Protein AF-A0A3D4YFI7-F1 (afdb_monomer)

Structure (mmCIF, N/CA/C/O backbone):
data_AF-A0A3D4YFI7-F1
#
_entry.id   AF-A0A3D4YFI7-F1
#
loop_
_atom_site.group_PDB
_atom_site.id
_atom_site.type_symbol
_atom_site.label_atom_id
_atom_site.label_alt_id
_atom_site.label_comp_id
_atom_site.label_asym_id
_atom_site.label_entity_id
_atom_site.label_seq_id
_atom_site.pdbx_PDB_ins_code
_atom_site.Cartn_x
_atom_site.Cartn_y
_atom_site.Cartn_z
_atom_site.occupancy
_atom_site.B_iso_or_equiv
_atom_site.auth_seq_id
_atom_site.auth_comp_id
_atom_site.auth_asym_id
_atom_site.auth_atom_id
_atom_site.pdbx_PDB_model_num
ATOM 1 N N . SER A 1 1 ? -7.662 19.107 -3.298 1.00 43.97 1 SER A N 1
ATOM 2 C CA . SER A 1 1 ? -6.279 18.846 -2.849 1.00 43.97 1 SER A CA 1
ATOM 3 C C . SER A 1 1 ? -6.166 19.259 -1.395 1.00 43.97 1 SER A C 1
ATOM 5 O O . SER A 1 1 ? -6.676 20.314 -1.039 1.00 43.97 1 SER A O 1
ATOM 7 N N . GLY A 1 2 ? -5.593 18.401 -0.549 1.00 70.94 2 GLY A N 1
ATOM 8 C CA . GLY A 1 2 ? -5.345 18.724 0.858 1.00 70.94 2 GLY A CA 1
ATOM 9 C C . GLY A 1 2 ? -4.095 19.587 1.030 1.00 70.94 2 GLY A C 1
ATOM 10 O O . GLY A 1 2 ? -3.259 19.666 0.130 1.00 70.94 2 GLY A O 1
ATOM 11 N N . VAL A 1 3 ? -3.970 20.225 2.192 1.00 79.94 3 VAL A N 1
ATOM 12 C CA . VAL A 1 3 ? -2.727 20.887 2.608 1.00 79.94 3 VAL A CA 1
ATOM 13 C C . VAL A 1 3 ? -1.693 19.802 2.893 1.00 79.94 3 VAL A C 1
ATOM 15 O O . VAL A 1 3 ? -2.020 18.818 3.553 1.00 79.94 3 VAL A O 1
ATOM 18 N N . MET A 1 4 ? -0.464 19.960 2.392 1.00 79.00 4 MET A N 1
ATOM 19 C CA . MET A 1 4 ? 0.631 19.047 2.721 1.00 79.00 4 MET A CA 1
ATOM 20 C C . MET A 1 4 ? 0.883 19.116 4.233 1.00 79.00 4 MET A C 1
ATOM 22 O O . MET A 1 4 ? 1.261 20.181 4.728 1.00 79.00 4 MET A O 1
ATOM 26 N N . PRO A 1 5 ? 0.643 18.031 4.983 1.00 75.81 5 PRO A N 1
ATOM 27 C CA . PRO A 1 5 ? 0.871 18.051 6.413 1.00 75.81 5 PRO A CA 1
ATOM 28 C C . PRO A 1 5 ? 2.375 17.995 6.706 1.00 75.81 5 PRO A C 1
ATOM 30 O O . PRO A 1 5 ? 3.128 17.423 5.917 1.00 75.81 5 PRO A O 1
ATOM 33 N N . PRO A 1 6 ? 2.823 18.520 7.858 1.00 75.50 6 PRO A N 1
ATOM 34 C CA . PRO A 1 6 ? 4.223 18.417 8.262 1.00 75.50 6 PRO A CA 1
ATOM 35 C C . PRO A 1 6 ? 4.653 16.958 8.498 1.00 75.50 6 PRO A C 1
ATOM 37 O O . PRO A 1 6 ? 5.776 16.599 8.161 1.00 75.50 6 PRO A O 1
ATOM 40 N N . ASN A 1 7 ? 3.742 16.107 8.999 1.00 81.25 7 ASN A N 1
ATOM 41 C CA . ASN A 1 7 ? 4.015 14.714 9.379 1.00 81.25 7 ASN A CA 1
ATOM 42 C C . ASN A 1 7 ? 3.017 13.734 8.715 1.00 81.25 7 ASN A C 1
ATOM 44 O O . ASN A 1 7 ? 2.123 13.209 9.385 1.00 81.25 7 ASN A O 1
ATOM 48 N N . PRO A 1 8 ? 3.119 13.473 7.398 1.00 80.88 8 PRO A N 1
ATOM 49 C CA . PRO A 1 8 ? 2.149 12.646 6.672 1.00 80.88 8 PRO A CA 1
ATOM 50 C C . PRO A 1 8 ? 2.051 11.214 7.215 1.00 80.88 8 PRO A C 1
ATOM 52 O O . PRO A 1 8 ? 0.951 10.707 7.406 1.00 80.88 8 PRO A O 1
ATOM 55 N N . VAL A 1 9 ? 3.180 10.580 7.541 1.00 83.31 9 VAL A N 1
ATOM 56 C CA . VAL A 1 9 ? 3.209 9.184 8.015 1.00 83.31 9 VAL A CA 1
ATOM 57 C C . VAL A 1 9 ? 2.508 9.018 9.370 1.00 83.31 9 VAL A C 1
ATOM 59 O O . VAL A 1 9 ? 1.787 8.043 9.575 1.00 83.31 9 VAL A O 1
ATOM 62 N N . GLU A 1 10 ? 2.668 9.979 10.285 1.00 86.38 10 GLU A N 1
ATOM 63 C CA . GLU A 1 10 ? 2.000 9.955 11.595 1.00 86.38 10 GLU A CA 1
ATOM 64 C C . GLU A 1 10 ? 0.485 10.088 11.458 1.00 86.38 10 GLU A C 1
ATOM 66 O O . GLU A 1 10 ? -0.263 9.413 12.164 1.00 86.38 10 GLU A O 1
ATOM 71 N N . LEU A 1 11 ? 0.025 10.916 10.515 1.00 90.94 11 LEU A N 1
ATOM 72 C CA . LEU A 1 11 ? -1.400 11.057 10.227 1.00 90.94 11 LEU A CA 1
ATOM 73 C C . LEU A 1 11 ? -1.997 9.751 9.701 1.00 90.94 11 LEU A C 1
ATOM 75 O O . LEU A 1 11 ? -3.070 9.363 10.162 1.00 90.94 11 LEU A O 1
ATOM 79 N N . LEU A 1 12 ? -1.294 9.045 8.809 1.00 92.31 12 LEU A N 1
ATOM 80 C CA . LEU A 1 12 ? -1.742 7.753 8.275 1.00 92.31 12 LEU A CA 1
ATOM 81 C C . LEU A 1 12 ? -1.812 6.655 9.348 1.00 92.31 12 LEU A C 1
ATOM 83 O O . LEU A 1 12 ? -2.654 5.767 9.257 1.00 92.31 12 LEU A O 1
ATOM 87 N N . GLY A 1 13 ? -0.949 6.715 10.365 1.00 91.00 13 GLY A N 1
ATOM 88 C CA . GLY A 1 13 ? -0.958 5.794 11.508 1.00 91.00 13 GLY A CA 1
ATOM 89 C C . GLY A 1 13 ? -1.830 6.247 12.685 1.00 91.00 13 GLY A C 1
ATOM 90 O O . GLY A 1 13 ? -1.780 5.629 13.749 1.00 91.00 13 GLY A O 1
ATOM 91 N N . SER A 1 14 ? -2.574 7.346 12.540 1.00 94.19 14 SER A N 1
ATOM 92 C CA . SER A 1 14 ? -3.334 7.946 13.637 1.00 94.19 14 SER A CA 1
ATOM 93 C C . SER A 1 14 ? -4.691 7.271 13.862 1.00 94.19 14 SER A C 1
ATOM 95 O O . SER A 1 14 ? -5.298 6.724 12.942 1.00 94.19 14 SER A O 1
ATOM 97 N N . ARG A 1 15 ? -5.237 7.421 15.077 1.00 95.19 15 ARG A N 1
ATOM 98 C CA . ARG A 1 15 ? -6.618 7.008 15.399 1.00 95.19 15 ARG A CA 1
ATOM 99 C C . ARG A 1 15 ? -7.670 7.706 14.536 1.00 95.19 15 ARG A C 1
ATOM 101 O O . ARG A 1 15 ? -8.733 7.151 14.298 1.00 95.19 15 ARG A O 1
ATOM 108 N N . ASN A 1 16 ? -7.380 8.918 14.062 1.00 94.94 16 ASN A N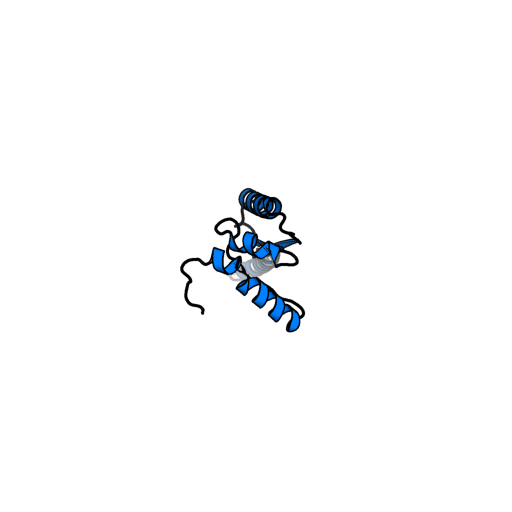 1
ATOM 109 C CA . ASN A 1 16 ? -8.292 9.643 13.181 1.00 94.94 16 ASN A CA 1
ATOM 110 C C . ASN A 1 16 ? -8.373 8.982 11.800 1.00 94.94 16 ASN A C 1
ATOM 112 O O . ASN A 1 16 ? -9.444 8.970 11.204 1.00 94.94 16 ASN A O 1
ATOM 116 N N . MET A 1 17 ? -7.264 8.421 11.301 1.00 95.38 17 MET A N 1
ATOM 117 C CA . MET A 1 17 ? -7.265 7.670 10.043 1.00 95.38 17 MET A CA 1
ATOM 118 C C . MET A 1 17 ? -8.027 6.351 10.187 1.00 95.38 17 MET A C 1
ATOM 120 O O . MET A 1 17 ? -8.809 6.006 9.309 1.00 95.38 17 MET A O 1
ATOM 124 N N . GLU A 1 18 ? -7.848 5.647 11.306 1.00 96.50 18 GLU A N 1
ATOM 125 C CA . GLU A 1 18 ? -8.621 4.441 11.630 1.00 96.50 18 GLU A CA 1
ATOM 126 C C . GLU A 1 18 ? -10.129 4.733 11.662 1.00 96.50 18 GLU A C 1
ATOM 128 O O . GLU A 1 18 ? -10.888 4.119 10.916 1.00 96.50 18 GLU A O 1
ATOM 133 N N . ALA A 1 19 ? -10.547 5.759 12.412 1.00 97.25 19 ALA A N 1
ATOM 134 C CA . ALA A 1 19 ? -11.948 6.173 12.479 1.00 97.25 19 ALA A CA 1
ATOM 135 C C . ALA A 1 19 ? -12.518 6.571 11.106 1.00 97.25 19 ALA A C 1
ATOM 137 O O . ALA A 1 19 ? -13.664 6.252 10.797 1.00 97.25 19 ALA A O 1
ATOM 138 N N . LEU A 1 20 ? -11.721 7.241 10.266 1.00 96.25 20 LEU A N 1
ATOM 139 C CA . LEU A 1 20 ? -12.120 7.575 8.900 1.00 96.25 20 LEU A CA 1
ATOM 140 C C . LEU A 1 20 ? -12.346 6.313 8.058 1.00 96.25 20 LEU A C 1
ATOM 142 O O . LEU A 1 20 ? -13.349 6.222 7.354 1.00 96.25 20 LEU A O 1
ATOM 146 N N . VAL A 1 21 ? -11.427 5.346 8.114 1.00 96.56 21 VAL A N 1
ATOM 147 C CA . VAL A 1 21 ? -11.563 4.085 7.372 1.00 96.56 21 VAL A CA 1
ATOM 148 C C . VAL A 1 21 ? -12.816 3.332 7.820 1.00 96.56 21 VAL A C 1
ATOM 150 O O . VAL A 1 21 ? -13.556 2.846 6.966 1.00 96.56 21 VAL A O 1
ATOM 153 N N . ASP A 1 22 ? -13.099 3.285 9.120 1.00 96.69 22 ASP A N 1
ATOM 154 C CA . ASP A 1 22 ? -14.293 2.617 9.644 1.00 96.69 22 ASP A CA 1
ATOM 155 C C . ASP A 1 22 ? -15.591 3.303 9.197 1.00 96.69 22 ASP A C 1
ATOM 157 O O . ASP A 1 22 ? -16.513 2.632 8.738 1.00 96.69 22 ASP A O 1
ATOM 161 N N . GLN A 1 23 ? -15.637 4.637 9.194 1.00 97.62 23 GLN A N 1
ATOM 162 C CA . GLN A 1 23 ? -16.778 5.387 8.652 1.00 97.62 23 GLN A CA 1
ATOM 163 C C . GLN A 1 23 ? -16.995 5.156 7.153 1.00 97.62 23 GLN A C 1
ATOM 165 O O . GLN A 1 23 ? -18.134 5.154 6.680 1.00 97.62 23 GLN A O 1
ATOM 170 N N . LEU A 1 24 ? -15.915 4.991 6.384 1.00 97.62 24 LEU A N 1
ATOM 171 C CA . LEU A 1 24 ? -16.013 4.688 4.957 1.00 97.62 24 LEU A CA 1
ATOM 172 C C . LEU A 1 24 ? -16.531 3.264 4.725 1.00 97.62 24 LEU A C 1
ATOM 174 O O . LEU A 1 24 ? -17.307 3.061 3.792 1.00 97.62 24 LEU A O 1
ATOM 178 N N . LYS A 1 25 ? -16.164 2.296 5.575 1.00 97.00 25 LYS A N 1
ATOM 179 C CA . LYS A 1 25 ? -16.660 0.909 5.481 1.00 97.00 25 LYS A CA 1
ATOM 180 C C . LYS 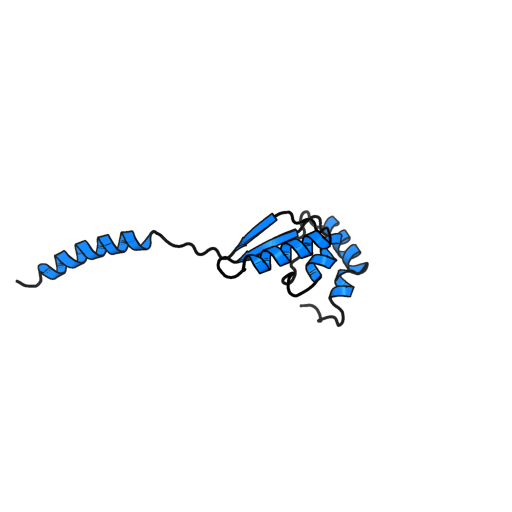A 1 25 ? -18.175 0.811 5.660 1.00 97.00 25 LYS A C 1
ATOM 182 O O . LYS A 1 25 ? -18.790 -0.084 5.097 1.00 97.00 25 LYS A O 1
ATOM 187 N N . GLU A 1 26 ? -18.784 1.728 6.409 1.00 97.69 26 GLU A N 1
ATOM 188 C CA . GLU A 1 26 ? -20.245 1.793 6.562 1.00 97.69 26 GLU A CA 1
ATOM 189 C C . GLU A 1 26 ? -20.961 2.311 5.302 1.00 97.69 26 GLU A C 1
ATOM 191 O O . GLU A 1 26 ? -22.159 2.089 5.136 1.00 97.69 26 GLU A O 1
ATOM 196 N N . GLN A 1 27 ? -20.248 3.018 4.420 1.00 98.06 27 GLN A N 1
ATOM 197 C CA . GLN A 1 27 ? -20.827 3.734 3.276 1.00 98.06 27 GLN A CA 1
ATOM 198 C C . GLN A 1 27 ? -20.507 3.098 1.921 1.00 98.06 27 GLN A C 1
ATOM 200 O O . GLN A 1 27 ? -21.216 3.358 0.948 1.00 98.06 27 GLN A O 1
ATOM 205 N N . TYR A 1 28 ? -19.443 2.297 1.837 1.00 98.25 28 TYR A N 1
ATOM 206 C CA . TYR A 1 28 ? -18.945 1.732 0.587 1.00 98.25 28 TYR A CA 1
ATOM 207 C C . TYR A 1 28 ? -18.679 0.234 0.720 1.00 98.25 28 TYR A C 1
ATOM 209 O O . TYR A 1 28 ? -18.028 -0.204 1.664 1.00 98.25 28 TYR A O 1
ATOM 217 N N . ASP A 1 29 ? -19.083 -0.534 -0.293 1.00 97.56 29 ASP A N 1
ATOM 218 C CA . ASP A 1 29 ? -18.785 -1.971 -0.368 1.00 97.56 29 ASP A CA 1
ATOM 219 C C . ASP A 1 29 ? -17.291 -2.249 -0.605 1.00 97.56 29 ASP A C 1
ATOM 221 O O . ASP A 1 29 ? -16.751 -3.261 -0.161 1.00 97.56 29 ASP A O 1
ATOM 225 N N . TYR A 1 30 ? -16.615 -1.347 -1.326 1.00 97.00 30 TYR A N 1
ATOM 226 C CA . TYR A 1 30 ? -15.200 -1.457 -1.671 1.00 97.00 30 TYR A CA 1
ATOM 227 C C . TYR A 1 30 ? -14.500 -0.110 -1.526 1.00 97.00 30 TYR A C 1
ATOM 229 O O . TYR A 1 30 ? -14.959 0.905 -2.051 1.00 97.00 30 TYR A O 1
ATOM 237 N N . ILE A 1 31 ? -13.339 -0.122 -0.873 1.00 96.94 31 ILE A N 1
ATOM 238 C CA . ILE A 1 31 ? -12.499 1.057 -0.661 1.00 96.94 31 ILE A CA 1
ATOM 239 C C . ILE A 1 31 ? -11.121 0.769 -1.249 1.00 96.94 31 ILE A C 1
ATOM 241 O O . ILE A 1 31 ? -10.442 -0.172 -0.839 1.00 96.94 31 ILE A O 1
ATOM 245 N N . PHE A 1 32 ? -10.694 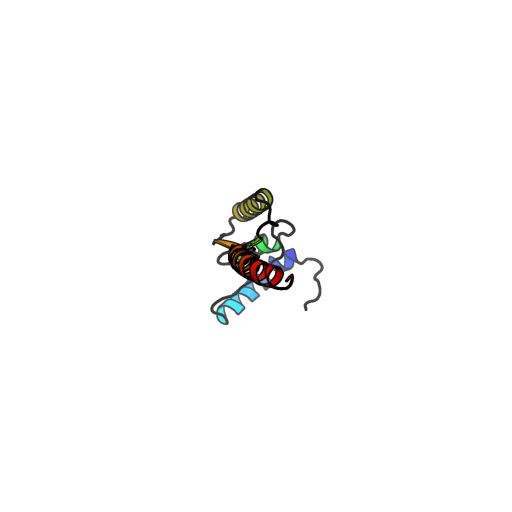1.597 -2.201 1.00 96.44 32 PHE A N 1
ATOM 246 C CA . PHE A 1 32 ? -9.345 1.556 -2.756 1.00 96.44 32 PHE A CA 1
ATOM 247 C C . PHE A 1 32 ? -8.554 2.754 -2.243 1.00 96.44 32 PHE A C 1
ATOM 249 O O . PHE A 1 32 ? -8.960 3.898 -2.441 1.00 96.44 32 PHE A O 1
ATOM 256 N N . ILE A 1 33 ? -7.420 2.484 -1.598 1.00 95.62 33 ILE A N 1
ATOM 257 C CA . ILE A 1 33 ? -6.494 3.516 -1.129 1.00 95.62 33 ILE A CA 1
ATOM 258 C C . ILE A 1 33 ? -5.242 3.468 -2.000 1.00 95.62 33 ILE A C 1
ATOM 260 O O . ILE A 1 33 ? -4.556 2.448 -2.046 1.00 95.62 33 ILE A O 1
ATOM 264 N N . ASP A 1 34 ? -4.960 4.570 -2.693 1.00 94.06 34 ASP A N 1
ATOM 265 C CA . ASP A 1 34 ? -3.722 4.738 -3.452 1.00 94.06 34 ASP A CA 1
ATOM 266 C C . ASP A 1 34 ? -2.589 5.207 -2.532 1.00 94.06 34 ASP A C 1
ATOM 268 O O . ASP A 1 34 ? -2.801 5.996 -1.607 1.00 94.06 34 ASP A O 1
ATOM 272 N N . THR A 1 35 ? -1.380 4.715 -2.783 1.00 92.75 35 THR A N 1
ATOM 273 C CA . THR A 1 35 ? -0.201 4.993 -1.957 1.00 92.75 35 THR A CA 1
ATOM 274 C C . THR A 1 35 ? 1.017 5.231 -2.843 1.00 92.75 35 THR A C 1
ATOM 276 O O . THR A 1 35 ? 1.144 4.563 -3.874 1.00 92.75 35 THR A O 1
ATOM 279 N N . PRO A 1 36 ? 1.970 6.093 -2.448 1.00 91.75 36 PRO A N 1
ATOM 280 C CA . PRO A 1 36 ? 3.205 6.247 -3.207 1.00 91.75 36 PRO A CA 1
ATOM 281 C C . PRO A 1 36 ? 4.049 4.951 -3.196 1.00 91.75 36 PRO A C 1
ATOM 283 O O . PRO A 1 36 ? 3.786 4.036 -2.410 1.00 91.75 36 PRO A O 1
ATOM 286 N N . PRO A 1 37 ? 5.087 4.837 -4.050 1.00 92.44 37 PRO A N 1
ATOM 287 C CA . PRO A 1 37 ? 5.871 3.608 -4.176 1.00 92.44 37 PRO A CA 1
ATOM 288 C C . PRO A 1 37 ? 6.471 3.131 -2.842 1.00 92.44 37 PRO A C 1
ATOM 290 O O . PRO A 1 37 ? 7.221 3.861 -2.193 1.00 92.44 37 PRO A O 1
ATOM 293 N N . VAL A 1 38 ? 6.223 1.865 -2.479 1.00 92.31 38 VAL A N 1
ATOM 294 C CA . VAL A 1 38 ? 6.647 1.249 -1.196 1.00 92.31 38 VAL A CA 1
ATOM 295 C C . VAL A 1 38 ? 8.168 1.221 -0.966 1.00 92.31 38 VAL A C 1
ATOM 297 O O . VAL A 1 38 ? 8.653 1.083 0.161 1.00 92.31 38 VAL A O 1
ATOM 300 N N . ASN A 1 39 ? 8.940 1.358 -2.044 1.00 89.94 39 ASN A N 1
ATOM 301 C CA . ASN A 1 39 ? 10.398 1.434 -1.986 1.00 89.94 39 ASN A CA 1
ATOM 302 C C . ASN A 1 39 ? 10.899 2.822 -1.555 1.00 89.94 39 ASN A C 1
ATOM 304 O O . ASN A 1 39 ? 12.038 2.932 -1.113 1.00 89.94 39 ASN A O 1
ATOM 308 N N . VAL A 1 40 ? 10.068 3.862 -1.680 1.00 86.88 40 VAL A N 1
ATOM 309 C CA . VAL A 1 40 ? 10.430 5.263 -1.406 1.00 86.88 40 VAL A CA 1
ATOM 310 C C . VAL A 1 40 ? 9.848 5.731 -0.076 1.00 86.88 40 VAL A C 1
ATOM 312 O O . VAL A 1 40 ? 10.536 6.397 0.693 1.00 86.88 40 VAL A O 1
ATOM 315 N N . VAL A 1 41 ? 8.597 5.364 0.209 1.00 85.75 41 VAL A N 1
ATOM 316 C CA . VAL A 1 41 ? 7.866 5.806 1.405 1.00 85.75 41 VAL A CA 1
ATOM 317 C C . VAL A 1 41 ? 7.270 4.630 2.173 1.00 85.75 41 VAL A C 1
ATOM 319 O O . VAL A 1 41 ? 7.191 3.507 1.674 1.00 85.75 41 VAL A O 1
ATOM 322 N N . THR A 1 42 ? 6.851 4.886 3.410 1.00 88.12 42 THR A N 1
ATOM 323 C CA . THR A 1 42 ? 6.293 3.873 4.318 1.00 88.12 42 THR A CA 1
ATOM 324 C C . THR A 1 42 ? 4.765 3.878 4.379 1.00 88.12 42 THR A C 1
ATOM 326 O O . THR A 1 42 ? 4.190 3.060 5.093 1.00 88.12 42 THR A O 1
ATOM 329 N N . AS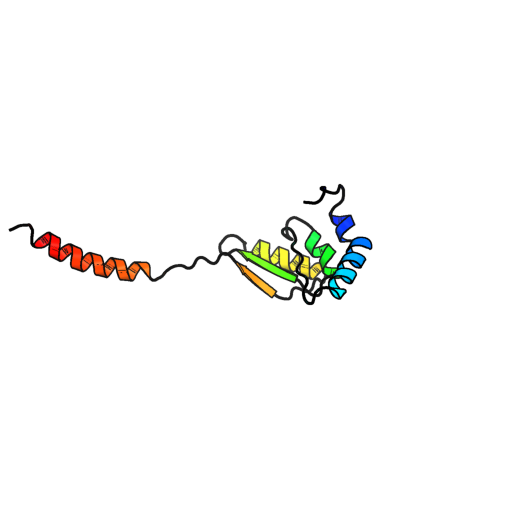P A 1 43 ? 4.091 4.734 3.616 1.00 91.56 43 ASP A N 1
ATOM 330 C CA . ASP A 1 43 ? 2.638 4.931 3.635 1.00 91.56 43 ASP A CA 1
ATOM 331 C C . ASP A 1 43 ? 1.871 3.606 3.516 1.00 91.56 43 ASP A C 1
ATOM 333 O O . ASP A 1 43 ? 1.102 3.251 4.408 1.00 91.56 43 ASP A O 1
ATOM 337 N N . ALA A 1 44 ? 2.164 2.813 2.477 1.00 92.38 44 ALA A N 1
ATOM 338 C CA . ALA A 1 44 ? 1.552 1.499 2.264 1.00 92.38 44 ALA A CA 1
ATOM 339 C C . ALA A 1 44 ? 1.805 0.531 3.431 1.00 92.38 44 ALA A C 1
ATOM 341 O O . ALA A 1 44 ? 0.916 -0.224 3.821 1.00 92.38 44 ALA A O 1
ATOM 342 N N . THR A 1 45 ? 3.007 0.560 4.019 1.00 93.00 45 THR A N 1
ATOM 343 C CA . THR A 1 45 ? 3.335 -0.300 5.166 1.00 93.00 45 THR A CA 1
ATOM 344 C C . THR A 1 45 ? 2.592 0.118 6.431 1.00 93.00 45 THR A C 1
ATOM 346 O O . THR A 1 45 ? 2.125 -0.751 7.161 1.00 93.00 45 THR A O 1
ATOM 349 N N . VAL A 1 46 ? 2.417 1.421 6.673 1.00 93.94 46 VAL A N 1
ATOM 350 C CA . VAL A 1 46 ? 1.667 1.932 7.831 1.00 93.94 46 VAL A CA 1
ATOM 351 C C . VAL A 1 46 ? 0.178 1.635 7.683 1.00 93.94 46 VAL A C 1
ATOM 353 O O . VAL A 1 46 ? -0.429 1.078 8.598 1.00 93.94 46 VAL A O 1
ATOM 356 N N . LEU A 1 47 ? -0.388 1.927 6.511 1.00 95.00 47 LEU A N 1
ATOM 357 C CA . LEU A 1 47 ? -1.804 1.703 6.224 1.00 95.00 47 LEU A CA 1
ATOM 358 C C . LEU A 1 47 ? -2.179 0.223 6.163 1.00 95.00 47 LEU A C 1
ATOM 360 O O . LEU A 1 47 ? -3.334 -0.104 6.409 1.00 95.00 47 LEU A O 1
ATOM 364 N N . SER A 1 48 ? -1.229 -0.679 5.897 1.00 94.50 48 SER A N 1
ATOM 365 C CA . SER A 1 48 ? -1.495 -2.121 5.771 1.00 94.50 48 SER A CA 1
ATOM 366 C C . SER A 1 48 ? -2.259 -2.735 6.950 1.00 94.50 48 SER A C 1
ATOM 368 O O . SER A 1 48 ? -2.966 -3.718 6.767 1.00 94.50 48 SER A O 1
ATOM 370 N N . ARG A 1 49 ? -2.153 -2.141 8.144 1.00 93.50 49 ARG A N 1
ATOM 371 C CA . ARG A 1 49 ? -2.831 -2.592 9.370 1.00 93.50 49 ARG A CA 1
ATOM 372 C C . ARG A 1 49 ? -4.333 -2.294 9.372 1.00 93.50 49 ARG A C 1
ATOM 374 O O . ARG A 1 49 ? -5.064 -2.926 10.123 1.00 93.50 49 ARG A O 1
ATOM 381 N N . LEU A 1 50 ? -4.768 -1.333 8.557 1.00 95.12 50 LEU A N 1
ATOM 382 C CA . LEU A 1 50 ? -6.160 -0.899 8.404 1.00 95.12 50 LEU A CA 1
ATOM 383 C C . LEU A 1 50 ? -6.833 -1.513 7.161 1.00 95.12 50 LEU A C 1
ATOM 385 O O . LEU A 1 50 ? -8.033 -1.326 6.962 1.00 95.12 50 LEU A O 1
ATOM 389 N N . LEU A 1 51 ? -6.063 -2.210 6.317 1.00 95.19 51 LEU A N 1
ATOM 390 C CA . LEU A 1 51 ? -6.485 -2.723 5.014 1.00 95.19 51 LEU A CA 1
ATOM 391 C C . LEU A 1 51 ? -6.657 -4.245 5.029 1.00 95.19 51 LEU A C 1
ATOM 393 O O . LEU A 1 51 ? -5.845 -4.972 5.597 1.00 95.19 51 LEU A O 1
ATOM 397 N N . ASP A 1 52 ? -7.651 -4.744 4.293 1.00 95.81 52 ASP A N 1
ATOM 398 C CA . ASP A 1 52 ? -7.890 -6.190 4.143 1.00 95.81 52 ASP A CA 1
ATOM 399 C C . ASP A 1 52 ? -6.854 -6.899 3.254 1.00 95.81 52 ASP A C 1
ATOM 401 O O . ASP A 1 52 ? -6.734 -8.136 3.263 1.00 95.81 52 ASP A O 1
ATOM 405 N N . GLY A 1 53 ? -6.121 -6.122 2.456 1.00 96.06 53 GLY A N 1
ATOM 406 C CA . GLY A 1 53 ? -5.073 -6.597 1.569 1.00 96.06 53 GLY A CA 1
ATOM 407 C C . GLY A 1 53 ? -4.452 -5.489 0.720 1.00 96.06 53 GLY A C 1
ATOM 408 O O . GLY A 1 53 ? -4.985 -4.389 0.603 1.00 96.06 53 GLY A O 1
ATOM 409 N N . LEU A 1 54 ? -3.313 -5.806 0.110 1.00 97.00 54 LEU A N 1
ATOM 410 C CA . LEU A 1 54 ? -2.567 -4.931 -0.794 1.00 97.00 54 LEU A CA 1
ATOM 411 C C . LEU A 1 54 ? -2.402 -5.581 -2.166 1.00 97.00 54 LEU A C 1
ATOM 413 O O . LEU A 1 54 ? -2.156 -6.784 -2.268 1.00 97.00 54 LEU A O 1
ATOM 417 N N . ILE A 1 55 ? -2.449 -4.766 -3.217 1.00 97.12 55 ILE A N 1
ATOM 418 C CA . ILE A 1 55 ? -2.091 -5.164 -4.580 1.00 97.12 55 ILE A CA 1
ATOM 419 C C . ILE A 1 55 ? -0.820 -4.416 -4.967 1.00 97.12 55 ILE A C 1
ATOM 421 O O . ILE A 1 55 ? -0.791 -3.187 -4.950 1.00 97.12 55 ILE A O 1
ATOM 425 N N . LEU A 1 56 ? 0.229 -5.146 -5.344 1.00 96.56 56 LEU A N 1
ATOM 426 C CA . LEU A 1 56 ? 1.450 -4.531 -5.862 1.00 96.56 56 LEU A CA 1
ATOM 427 C C . LEU A 1 56 ? 1.303 -4.274 -7.364 1.00 96.56 56 LEU A C 1
ATOM 429 O O . LEU A 1 56 ? 1.101 -5.206 -8.139 1.00 96.56 56 LEU A O 1
ATOM 433 N N . VAL A 1 57 ? 1.437 -3.023 -7.795 1.00 95.94 57 VAL A N 1
ATOM 434 C CA . VAL A 1 57 ? 1.428 -2.667 -9.220 1.00 95.94 57 VAL A CA 1
ATOM 435 C C . VAL A 1 57 ? 2.865 -2.553 -9.723 1.00 95.94 57 VAL A C 1
ATOM 437 O O . VAL A 1 57 ? 3.693 -1.869 -9.128 1.00 95.94 57 VAL A O 1
ATOM 440 N N . THR A 1 58 ? 3.165 -3.227 -10.828 1.00 95.06 58 THR A N 1
ATOM 441 C CA . THR A 1 58 ? 4.493 -3.268 -11.461 1.00 95.06 58 THR A CA 1
ATOM 442 C C . THR A 1 58 ? 4.381 -2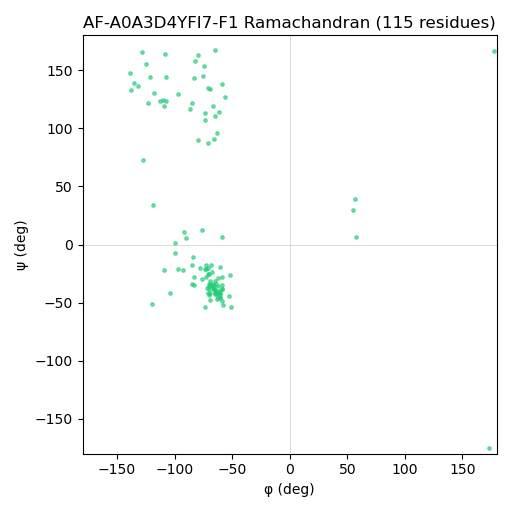.831 -12.912 1.00 95.06 58 THR A C 1
ATOM 444 O O . THR A 1 58 ? 3.307 -2.944 -13.501 1.00 95.06 58 THR A O 1
ATOM 447 N N . ARG A 1 59 ? 5.462 -2.325 -13.507 1.00 94.12 59 ARG A N 1
ATOM 448 C CA . ARG A 1 59 ? 5.461 -1.848 -14.892 1.00 94.12 59 ARG A CA 1
ATOM 449 C C . ARG A 1 59 ? 6.418 -2.660 -15.759 1.00 94.12 59 ARG A C 1
ATOM 451 O O . ARG A 1 59 ? 7.580 -2.837 -15.383 1.00 94.12 59 ARG A O 1
ATOM 458 N N . GLU A 1 60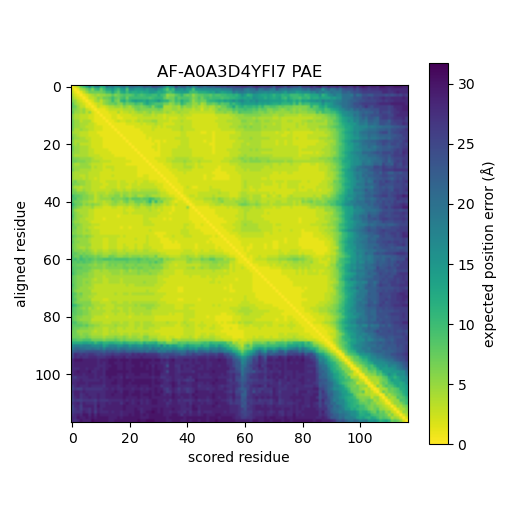 ? 5.946 -3.134 -16.913 1.00 90.62 60 GLU A N 1
ATOM 459 C CA . GLU A 1 60 ? 6.774 -3.902 -17.852 1.00 90.62 60 GLU A CA 1
ATOM 460 C C . GLU A 1 60 ? 7.998 -3.086 -18.300 1.00 90.62 60 GLU A C 1
ATOM 462 O O . GLU A 1 60 ? 7.901 -1.886 -18.546 1.00 90.62 60 GLU A O 1
ATOM 467 N N . ASN 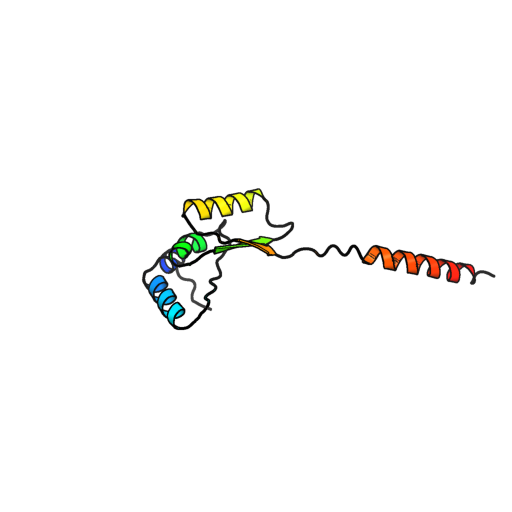A 1 61 ? 9.168 -3.730 -18.372 1.00 87.69 61 ASN A N 1
ATOM 468 C CA . ASN A 1 61 ? 10.450 -3.133 -18.784 1.00 87.69 61 ASN A CA 1
ATOM 469 C C . ASN A 1 61 ? 10.935 -1.918 -17.964 1.00 87.69 61 ASN A C 1
ATOM 471 O O . ASN A 1 61 ? 11.955 -1.326 -18.311 1.00 87.69 61 ASN A O 1
ATOM 475 N N . ILE A 1 62 ? 10.248 -1.561 -16.875 1.00 91.44 62 ILE A N 1
ATOM 476 C CA . ILE A 1 62 ? 10.610 -0.438 -15.999 1.00 91.44 62 ILE A CA 1
ATOM 477 C C . ILE A 1 62 ? 10.883 -0.934 -14.582 1.00 91.44 62 ILE A C 1
ATOM 479 O O . ILE A 1 62 ? 11.945 -0.651 -14.033 1.00 91.44 62 ILE A O 1
ATOM 483 N N . SER A 1 63 ? 9.970 -1.713 -13.997 1.00 90.44 63 SER A N 1
ATOM 484 C CA . SER A 1 63 ? 10.172 -2.279 -12.662 1.00 90.44 63 SER A CA 1
ATOM 485 C C . SER A 1 63 ? 11.195 -3.414 -12.712 1.00 90.44 63 SER A C 1
ATOM 487 O O . SER A 1 63 ? 10.935 -4.470 -13.295 1.00 90.44 63 SER A O 1
ATOM 489 N N . LYS A 1 64 ? 12.363 -3.220 -12.091 1.00 93.81 64 LYS A N 1
ATOM 490 C CA . LYS A 1 64 ? 13.411 -4.249 -12.046 1.00 93.81 64 LYS A CA 1
ATOM 491 C C . LYS A 1 64 ? 13.049 -5.348 -11.055 1.00 93.81 64 LYS A C 1
ATOM 493 O O . LYS A 1 64 ? 12.502 -5.083 -9.988 1.00 93.81 64 LYS A O 1
ATOM 498 N N . ARG A 1 65 ? 13.427 -6.590 -11.371 1.00 93.00 65 ARG A N 1
ATOM 499 C CA . ARG A 1 65 ? 13.150 -7.760 -10.521 1.00 93.00 65 ARG A CA 1
ATOM 500 C C . ARG A 1 65 ? 13.616 -7.564 -9.076 1.00 93.00 65 ARG A C 1
ATOM 502 O O . ARG A 1 65 ? 12.863 -7.877 -8.162 1.00 93.00 65 ARG A O 1
ATOM 509 N N . ASP A 1 66 ? 14.813 -7.024 -8.869 1.00 95.38 66 ASP A N 1
ATOM 510 C CA . ASP A 1 66 ? 15.367 -6.857 -7.520 1.00 95.38 66 ASP A CA 1
ATOM 511 C C . ASP A 1 66 ? 14.622 -5.779 -6.716 1.00 95.38 66 ASP A C 1
ATOM 513 O O . ASP A 1 66 ? 14.397 -5.950 -5.521 1.00 95.38 66 ASP A O 1
ATOM 517 N N . GLU A 1 67 ? 14.140 -4.719 -7.374 1.00 94.06 67 GLU A N 1
ATOM 518 C CA . GLU A 1 67 ? 13.295 -3.691 -6.748 1.00 94.06 67 GLU A CA 1
ATOM 519 C C . GLU A 1 67 ? 11.922 -4.247 -6.349 1.00 94.06 67 GLU A C 1
ATOM 521 O O . GLU A 1 67 ? 11.377 -3.868 -5.310 1.00 94.06 67 GLU A O 1
ATOM 526 N N . LEU A 1 68 ? 11.371 -5.167 -7.149 1.00 94.94 68 LEU A N 1
ATOM 527 C CA . LEU A 1 68 ? 10.124 -5.864 -6.833 1.00 94.94 68 LEU A CA 1
ATOM 528 C C . LEU A 1 68 ? 10.298 -6.843 -5.671 1.00 94.94 68 LEU A C 1
ATOM 530 O O . LEU A 1 68 ? 9.459 -6.880 -4.774 1.00 94.94 68 LEU A O 1
ATOM 534 N N . LEU A 1 69 ? 11.392 -7.607 -5.649 1.00 95.31 69 LEU A N 1
ATOM 535 C CA . LEU A 1 69 ? 11.705 -8.496 -4.528 1.00 95.31 69 LEU A CA 1
ATOM 536 C C . LEU A 1 69 ? 11.914 -7.706 -3.235 1.00 95.31 69 LEU A C 1
ATOM 538 O O . LEU A 1 69 ? 11.414 -8.104 -2.186 1.00 95.31 69 LEU A O 1
ATOM 542 N N . TYR A 1 70 ? 12.596 -6.564 -3.314 1.00 94.88 70 TYR A N 1
ATOM 543 C CA . TYR A 1 70 ? 12.758 -5.666 -2.177 1.00 94.88 70 TYR A CA 1
ATOM 544 C C . TYR A 1 70 ? 11.407 -5.148 -1.655 1.00 94.88 70 TYR A C 1
ATOM 546 O O . TYR A 1 70 ? 11.154 -5.210 -0.450 1.00 94.88 70 TYR A O 1
ATOM 554 N N . ALA A 1 71 ? 10.511 -4.724 -2.553 1.00 94.81 71 ALA A N 1
ATOM 555 C CA . ALA A 1 71 ? 9.156 -4.300 -2.203 1.00 94.81 71 ALA A CA 1
ATOM 556 C C . ALA A 1 71 ? 8.364 -5.414 -1.497 1.00 94.81 71 ALA A C 1
ATOM 558 O O . ALA A 1 71 ? 7.782 -5.187 -0.434 1.00 94.81 71 ALA A O 1
ATOM 559 N N . VAL A 1 72 ? 8.376 -6.629 -2.056 1.00 95.69 72 VAL A N 1
ATOM 560 C CA . VAL A 1 72 ? 7.690 -7.795 -1.476 1.00 95.69 72 VAL A CA 1
ATOM 561 C C . VAL A 1 72 ? 8.243 -8.117 -0.088 1.00 95.69 72 VAL A C 1
ATOM 563 O O . VAL A 1 72 ? 7.462 -8.267 0.850 1.00 95.69 72 VAL A O 1
ATOM 566 N N . ASN A 1 73 ? 9.569 -8.140 0.076 1.00 94.81 73 ASN A N 1
ATOM 567 C CA . ASN A 1 73 ? 10.207 -8.409 1.366 1.00 94.81 73 ASN A CA 1
ATOM 568 C C . ASN A 1 73 ? 9.837 -7.358 2.422 1.00 94.81 73 ASN A C 1
ATOM 570 O O . ASN A 1 73 ? 9.582 -7.713 3.570 1.00 94.81 73 ASN A O 1
ATOM 574 N N . ARG A 1 74 ? 9.761 -6.071 2.052 1.00 93.88 74 ARG A N 1
ATOM 575 C CA . ARG A 1 74 ? 9.317 -5.002 2.965 1.00 93.88 74 ARG A CA 1
ATOM 576 C C . ARG A 1 74 ? 7.881 -5.201 3.436 1.00 93.88 74 ARG A C 1
ATOM 578 O O . ARG A 1 74 ? 7.609 -5.057 4.625 1.00 93.88 74 ARG A O 1
ATOM 585 N N . LEU A 1 75 ? 6.973 -5.530 2.519 1.00 94.75 75 LEU A N 1
ATOM 586 C CA . LEU A 1 75 ? 5.570 -5.785 2.850 1.00 94.75 75 LEU A CA 1
ATOM 587 C C . LEU A 1 75 ? 5.425 -7.026 3.742 1.00 94.75 75 LEU A C 1
ATOM 589 O O . LEU A 1 75 ? 4.703 -6.988 4.735 1.00 94.75 75 LEU A O 1
ATOM 593 N N . GLN A 1 76 ? 6.164 -8.094 3.444 1.00 93.44 76 GLN A N 1
ATOM 594 C CA . GLN A 1 76 ? 6.188 -9.305 4.266 1.00 93.44 76 GLN A CA 1
ATOM 595 C C . GLN A 1 76 ? 6.771 -9.053 5.661 1.00 93.44 76 GLN A C 1
ATOM 597 O O . GLN A 1 76 ? 6.235 -9.564 6.639 1.00 93.44 76 GLN A O 1
ATOM 602 N N . PHE A 1 77 ? 7.821 -8.234 5.773 1.00 93.81 77 PHE A N 1
ATOM 603 C CA . PHE A 1 77 ? 8.447 -7.895 7.053 1.00 93.81 77 PHE A CA 1
ATOM 604 C C . PHE A 1 77 ? 7.467 -7.241 8.038 1.00 93.81 77 PHE A C 1
ATOM 606 O O . PHE A 1 77 ? 7.541 -7.488 9.239 1.00 93.81 77 PHE A O 1
ATOM 613 N N . VAL A 1 78 ? 6.519 -6.442 7.537 1.00 92.88 78 VAL A N 1
ATOM 614 C CA . VAL A 1 78 ? 5.467 -5.817 8.359 1.00 92.88 78 VAL A CA 1
ATOM 615 C C . VAL A 1 78 ? 4.187 -6.659 8.452 1.00 92.88 78 VAL A C 1
ATOM 617 O O . VAL A 1 78 ? 3.171 -6.171 8.941 1.00 92.88 78 VAL A O 1
ATOM 620 N N . ASN A 1 79 ? 4.226 -7.918 8.001 1.00 94.44 79 ASN A N 1
ATOM 621 C CA . ASN A 1 79 ? 3.079 -8.827 7.913 1.00 94.44 79 ASN A CA 1
ATOM 622 C C . ASN A 1 79 ? 1.899 -8.261 7.102 1.00 94.44 79 ASN A C 1
ATOM 624 O O . ASN A 1 79 ? 0.742 -8.605 7.353 1.00 94.44 79 ASN A O 1
ATOM 628 N N . ALA A 1 80 ? 2.171 -7.402 6.118 1.00 95.69 80 ALA A N 1
ATOM 629 C CA . ALA A 1 80 ? 1.128 -6.899 5.242 1.00 95.69 80 ALA A CA 1
ATOM 630 C C . ALA A 1 80 ? 0.633 -8.008 4.304 1.00 95.69 80 ALA A C 1
ATOM 632 O O . ALA A 1 80 ? 1.415 -8.734 3.680 1.00 95.69 80 ALA A O 1
ATOM 633 N N . LYS A 1 81 ? -0.689 -8.120 4.167 1.00 96.75 81 LYS A N 1
ATOM 634 C CA . LYS A 1 81 ? -1.328 -9.143 3.338 1.00 96.75 81 LYS A CA 1
ATOM 635 C C . LYS A 1 81 ? -1.302 -8.743 1.862 1.00 96.75 81 LYS A C 1
ATOM 637 O O . LYS A 1 81 ? -2.218 -8.098 1.360 1.00 96.75 81 LYS A O 1
ATOM 642 N N . LEU A 1 82 ? -0.251 -9.138 1.150 1.00 96.25 82 LEU A N 1
ATOM 643 C CA . LEU A 1 82 ? -0.174 -8.980 -0.302 1.00 96.25 82 LEU A CA 1
ATOM 644 C C . LEU A 1 82 ? -1.098 -10.003 -0.985 1.00 96.25 82 LEU A C 1
ATOM 646 O O . LEU A 1 82 ? -0.798 -11.195 -1.002 1.00 96.25 82 LEU A O 1
ATOM 650 N N . ILE A 1 83 ? -2.223 -9.544 -1.539 1.00 96.50 83 ILE A N 1
ATOM 651 C CA . ILE A 1 83 ? -3.228 -10.413 -2.178 1.00 96.50 83 ILE A CA 1
ATOM 652 C C . ILE A 1 83 ? -2.897 -10.734 -3.637 1.00 96.50 83 ILE A C 1
ATOM 654 O O . ILE A 1 83 ? -3.426 -11.692 -4.195 1.00 96.50 83 ILE A O 1
ATOM 658 N N . GLY A 1 84 ? -2.013 -9.958 -4.264 1.00 94.88 84 GLY A N 1
ATOM 659 C CA . GLY A 1 84 ? -1.596 -10.209 -5.634 1.00 94.88 84 GLY A CA 1
ATOM 660 C C . GLY A 1 84 ? -0.711 -9.116 -6.213 1.00 94.88 84 GLY A C 1
ATOM 661 O O . GLY A 1 84 ? -0.308 -8.164 -5.542 1.00 94.88 84 GLY A O 1
ATOM 662 N N . THR A 1 85 ? -0.399 -9.270 -7.494 1.00 95.12 85 THR A N 1
ATOM 663 C CA . THR A 1 85 ? 0.417 -8.327 -8.259 1.00 95.12 85 THR A CA 1
ATOM 664 C C . THR A 1 85 ? -0.228 -8.074 -9.614 1.00 95.12 85 THR A C 1
ATOM 666 O O . THR A 1 85 ? -0.708 -9.004 -10.260 1.00 95.12 85 THR A O 1
ATOM 669 N N . VAL A 1 86 ? -0.216 -6.819 -10.053 1.00 96.12 86 VAL A N 1
ATOM 670 C CA . VAL A 1 86 ? -0.684 -6.394 -11.374 1.00 96.12 86 VAL A CA 1
ATOM 671 C C . VAL A 1 86 ? 0.523 -5.965 -12.202 1.00 96.12 86 VAL A C 1
ATOM 673 O O . VAL A 1 86 ? 1.286 -5.091 -11.793 1.00 96.12 86 VAL A O 1
ATOM 676 N N . LEU A 1 87 ? 0.703 -6.574 -13.376 1.00 94.69 87 LEU A N 1
ATOM 677 C CA . LEU A 1 87 ? 1.627 -6.075 -14.395 1.00 94.69 87 LEU A CA 1
ATOM 678 C C . LEU A 1 87 ? 0.894 -5.055 -15.269 1.00 94.69 87 LEU A C 1
ATOM 680 O O . LEU A 1 87 ? -0.064 -5.398 -15.960 1.00 94.69 87 LEU A O 1
ATOM 684 N N . ASN A 1 88 ? 1.360 -3.814 -15.236 1.00 93.62 88 ASN A N 1
ATOM 685 C CA . ASN A 1 88 ? 0.817 -2.684 -15.972 1.00 93.62 88 ASN A CA 1
ATOM 686 C C . ASN A 1 88 ? 1.750 -2.258 -17.120 1.00 93.62 88 ASN A C 1
ATOM 688 O O . ASN A 1 88 ? 2.933 -2.608 -17.141 1.00 93.62 88 ASN A O 1
ATOM 692 N N . ASP A 1 89 ? 1.210 -1.461 -18.046 1.00 91.12 89 ASP A N 1
ATOM 693 C CA . ASP A 1 89 ? 1.918 -0.879 -19.197 1.00 91.12 89 ASP A CA 1
ATOM 694 C C . ASP A 1 89 ? 2.580 -1.927 -20.099 1.00 91.12 89 ASP A C 1
ATOM 696 O O . ASP A 1 89 ? 3.703 -1.774 -20.576 1.00 91.12 89 ASP A O 1
ATOM 700 N N . LYS A 1 90 ? 1.880 -3.048 -20.296 1.00 85.38 90 LYS A N 1
ATOM 701 C CA . LYS A 1 90 ? 2.373 -4.110 -21.159 1.00 85.38 90 LYS A CA 1
ATOM 702 C C . LYS A 1 90 ? 2.417 -3.617 -22.604 1.00 85.38 90 LYS A C 1
ATOM 704 O O . LYS A 1 90 ? 1.375 -3.329 -23.202 1.00 85.38 90 LYS A O 1
ATOM 709 N N . ALA A 1 91 ? 3.603 -3.600 -23.196 1.00 78.69 91 ALA A N 1
ATOM 710 C CA . ALA A 1 91 ? 3.787 -3.351 -24.608 1.00 78.69 91 ALA A CA 1
ATOM 711 C C . ALA A 1 91 ? 3.145 -4.498 -25.400 1.00 78.69 91 ALA A C 1
ATOM 713 O O . ALA A 1 91 ? 3.623 -5.637 -25.438 1.00 78.69 91 ALA A O 1
ATOM 714 N N . PHE A 1 92 ? 2.046 -4.202 -26.091 1.00 73.19 92 PHE A N 1
ATOM 715 C CA . PHE A 1 92 ? 1.513 -5.109 -27.098 1.00 73.19 92 PHE A CA 1
ATOM 716 C C . PHE A 1 92 ? 2.462 -5.101 -28.296 1.00 73.19 92 PHE A C 1
ATOM 718 O O . PHE A 1 92 ? 2.290 -4.340 -29.247 1.00 73.19 92 PHE A O 1
ATOM 725 N N . HIS A 1 93 ? 3.488 -5.954 -28.265 1.00 60.75 93 HIS A N 1
ATOM 726 C CA . HIS A 1 93 ? 4.334 -6.188 -29.428 1.00 60.75 93 HIS A CA 1
ATOM 727 C C . HIS A 1 93 ? 3.477 -6.789 -30.546 1.00 60.75 93 HIS A C 1
ATOM 729 O O . HIS A 1 93 ? 3.218 -7.996 -30.603 1.00 60.75 93 HIS A O 1
ATOM 735 N N . ALA A 1 94 ? 2.998 -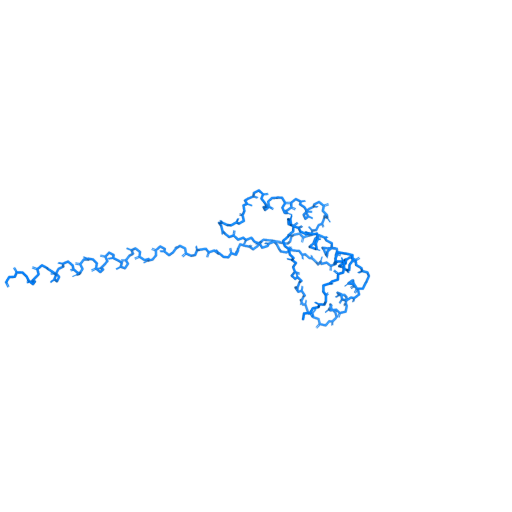5.925 -31.440 1.00 54.22 94 ALA A N 1
ATOM 736 C CA . ALA A 1 94 ? 2.188 -6.303 -32.577 1.00 54.22 94 ALA A CA 1
ATOM 737 C C . ALA A 1 94 ? 3.019 -7.157 -33.546 1.00 54.22 94 ALA A C 1
ATOM 739 O O . ALA A 1 94 ? 3.577 -6.665 -34.523 1.00 54.22 94 ALA A O 1
ATOM 740 N N . LYS A 1 95 ? 2.989 -8.482 -33.368 1.00 52.62 95 LYS A N 1
ATOM 741 C CA . LYS A 1 95 ? 3.386 -9.471 -34.393 1.00 52.62 95 LYS A CA 1
ATOM 742 C C . LYS A 1 95 ? 2.559 -9.369 -35.701 1.00 52.62 95 LYS A C 1
ATOM 744 O O . LYS A 1 95 ? 2.698 -10.211 -36.584 1.00 52.62 95 LYS A O 1
ATOM 749 N N . ARG A 1 96 ? 1.681 -8.363 -35.846 1.00 50.12 96 ARG A N 1
ATOM 750 C CA . ARG A 1 96 ? 0.763 -8.165 -36.981 1.00 50.12 96 ARG A CA 1
ATOM 751 C C . ARG A 1 96 ? 1.261 -7.193 -38.059 1.00 50.12 96 ARG A C 1
ATOM 753 O O . ARG A 1 96 ? 0.798 -7.321 -39.188 1.00 50.12 96 ARG A O 1
ATOM 760 N N . SER A 1 97 ? 2.211 -6.289 -37.788 1.00 48.59 97 SER A N 1
ATOM 761 C CA . SER A 1 97 ? 2.665 -5.327 -38.819 1.00 48.59 97 SER A CA 1
ATOM 762 C C . SER A 1 97 ? 3.529 -5.974 -39.915 1.00 48.59 97 SER A C 1
ATOM 764 O O . SER A 1 97 ? 3.472 -5.567 -41.074 1.00 48.59 97 SER A O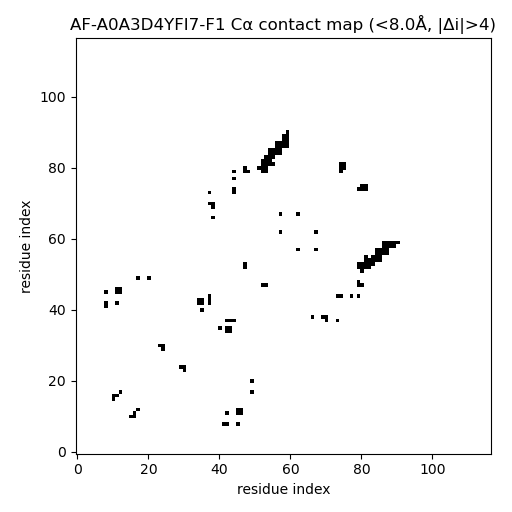 1
ATOM 766 N N . TYR A 1 98 ? 4.245 -7.058 -39.597 1.00 47.31 98 TYR A N 1
ATOM 767 C CA . TYR A 1 98 ? 5.116 -7.748 -40.557 1.00 47.31 98 TYR A CA 1
ATOM 768 C C . TYR A 1 98 ? 4.378 -8.517 -41.665 1.00 47.31 98 TYR A C 1
ATOM 770 O O . TYR A 1 98 ? 4.973 -8.792 -42.707 1.00 47.31 98 TYR A O 1
ATOM 778 N N . ARG A 1 99 ? 3.091 -8.863 -41.491 1.00 46.88 99 ARG A N 1
ATOM 779 C CA . ARG A 1 99 ? 2.324 -9.558 -42.545 1.00 46.88 99 ARG A CA 1
ATOM 780 C C . ARG A 1 99 ? 1.740 -8.610 -43.591 1.00 46.88 99 ARG A C 1
ATOM 782 O O . ARG A 1 99 ? 1.731 -8.964 -44.764 1.00 46.88 99 ARG A O 1
ATOM 789 N N . TYR A 1 100 ? 1.323 -7.406 -43.202 1.00 49.12 100 TYR A N 1
ATOM 790 C CA . TYR A 1 100 ? 0.735 -6.450 -44.149 1.00 49.12 100 TYR A CA 1
ATOM 791 C C . TYR A 1 100 ? 1.790 -5.764 -45.035 1.00 49.12 100 TYR A C 1
ATOM 793 O O . TYR A 1 100 ? 1.522 -5.468 -46.198 1.00 49.12 100 TYR A O 1
ATOM 801 N N . GLY A 1 101 ? 3.018 -5.587 -44.529 1.00 53.03 101 GLY A N 1
ATOM 802 C CA . GLY A 1 101 ? 4.131 -5.038 -45.313 1.00 53.03 101 GLY A CA 1
ATOM 803 C C . GLY A 1 101 ? 4.597 -5.954 -46.453 1.00 53.03 101 GLY A C 1
ATOM 804 O O . GLY A 1 101 ? 4.869 -5.475 -47.553 1.00 53.03 101 GLY A O 1
ATOM 805 N N . LYS A 1 102 ? 4.625 -7.279 -46.237 1.00 49.75 102 LYS A N 1
ATOM 806 C CA . LYS A 1 102 ? 5.038 -8.237 -47.282 1.00 49.75 102 LYS A CA 1
ATOM 807 C C . LYS A 1 102 ? 4.048 -8.325 -48.444 1.00 49.75 102 LYS A C 1
ATOM 809 O O . LYS A 1 102 ? 4.485 -8.478 -49.578 1.00 49.75 102 LYS A O 1
ATOM 814 N N . TYR A 1 103 ? 2.747 -8.194 -48.181 1.00 50.72 103 TYR A N 1
ATOM 815 C CA . TYR A 1 103 ? 1.734 -8.241 -49.239 1.00 50.72 103 TYR A CA 1
ATOM 816 C C . TYR A 1 103 ? 1.785 -6.982 -50.118 1.00 50.72 103 TYR A C 1
ATOM 818 O O . TYR A 1 103 ? 1.778 -7.077 -51.341 1.00 50.72 103 TYR A O 1
ATOM 826 N N . LYS A 1 104 ? 1.957 -5.798 -49.511 1.00 51.09 104 LYS A N 1
ATOM 827 C CA . LYS A 1 104 ? 2.080 -4.532 -50.252 1.00 51.09 104 LYS A CA 1
ATOM 828 C C . LYS A 1 104 ? 3.359 -4.451 -51.097 1.00 51.09 104 LYS A C 1
ATOM 830 O O . LYS A 1 104 ? 3.333 -3.878 -52.179 1.00 51.09 104 LYS A O 1
ATOM 835 N N . SER A 1 105 ? 4.460 -5.043 -50.626 1.00 54.44 105 SER A N 1
ATOM 836 C CA . SER A 1 105 ? 5.732 -5.076 -51.363 1.00 54.44 105 SER A CA 1
ATOM 837 C C . SER A 1 105 ? 5.707 -5.978 -52.599 1.00 54.44 105 SER A C 1
ATOM 839 O O . SER A 1 105 ? 6.509 -5.748 -53.498 1.00 54.44 105 SER A O 1
ATOM 841 N N . TYR A 1 106 ? 4.844 -6.997 -52.635 1.00 51.31 106 TYR A N 1
ATOM 842 C CA . TYR A 1 106 ? 4.685 -7.844 -53.819 1.00 51.31 106 TYR A CA 1
ATOM 843 C C . TYR A 1 106 ? 3.924 -7.086 -54.910 1.00 51.31 106 TYR A C 1
ATOM 845 O O . TYR A 1 106 ? 4.476 -6.845 -55.974 1.00 51.31 106 TYR A O 1
ATOM 853 N N . TYR A 1 107 ? 2.741 -6.554 -54.590 1.00 54.41 107 TYR A N 1
ATOM 854 C CA . TYR A 1 107 ? 1.952 -5.792 -55.565 1.00 54.41 107 TYR A CA 1
ATOM 855 C C . TYR A 1 107 ? 2.621 -4.483 -55.999 1.00 54.41 107 TYR A C 1
ATOM 857 O O . TYR A 1 107 ? 2.540 -4.115 -57.161 1.00 54.41 107 TYR A O 1
ATOM 865 N N . GLY A 1 108 ? 3.329 -3.781 -55.108 1.00 54.03 108 GLY A N 1
ATOM 866 C CA . GLY A 1 108 ? 4.035 -2.547 -55.471 1.00 54.03 108 GLY A CA 1
ATOM 867 C C . GLY A 1 108 ? 5.232 -2.750 -56.408 1.00 54.03 108 GLY A C 1
ATOM 868 O O . GLY A 1 108 ? 5.689 -1.784 -57.013 1.00 54.03 108 GLY A O 1
ATOM 869 N N . ARG A 1 109 ? 5.753 -3.978 -56.531 1.00 53.56 109 ARG A N 1
ATOM 870 C CA . ARG A 1 109 ? 6.866 -4.289 -57.437 1.00 53.56 109 ARG A CA 1
ATOM 871 C C . ARG A 1 109 ? 6.380 -4.575 -58.856 1.00 53.56 109 ARG A C 1
ATOM 873 O O . ARG A 1 109 ? 7.063 -4.186 -59.796 1.00 53.56 109 ARG A O 1
ATOM 880 N N . ASP A 1 110 ? 5.203 -5.181 -58.988 1.00 51.38 110 ASP A N 1
ATOM 881 C CA . ASP A 1 110 ? 4.627 -5.538 -60.286 1.00 51.38 110 ASP A CA 1
ATOM 882 C C . ASP A 1 110 ? 4.152 -4.294 -61.059 1.00 51.38 110 ASP A C 1
ATOM 884 O O . ASP A 1 110 ? 4.425 -4.180 -62.248 1.00 51.38 110 ASP A O 1
ATOM 888 N N . TYR A 1 111 ? 3.582 -3.288 -60.381 1.00 53.78 111 TYR A N 1
ATOM 889 C CA . TYR A 1 111 ? 3.191 -2.024 -61.033 1.00 53.78 111 TYR A CA 1
ATOM 890 C C . TYR A 1 111 ? 4.380 -1.135 -61.442 1.00 53.78 111 TYR A C 1
ATOM 892 O O . TYR A 1 111 ? 4.269 -0.355 -62.376 1.00 53.78 111 TYR A O 1
ATOM 900 N N . ALA A 1 112 ? 5.535 -1.248 -60.776 1.00 56.09 112 ALA A N 1
ATOM 901 C CA . ALA A 1 112 ? 6.727 -0.459 -61.116 1.00 56.09 112 ALA A CA 1
ATOM 902 C C . ALA A 1 112 ? 7.565 -1.068 -62.260 1.00 56.09 112 ALA A C 1
ATOM 904 O O . ALA A 1 112 ? 8.515 -0.435 -62.732 1.00 56.09 112 ALA A O 1
ATOM 905 N N . ALA A 1 113 ? 7.262 -2.307 -62.660 1.00 55.78 113 ALA A N 1
ATOM 906 C CA . ALA A 1 113 ? 7.914 -2.999 -63.768 1.00 55.78 113 ALA A CA 1
ATOM 907 C C . ALA A 1 113 ? 7.177 -2.807 -65.107 1.00 55.78 113 ALA A C 1
ATOM 909 O O . ALA A 1 113 ? 7.814 -2.938 -66.148 1.00 55.78 113 ALA A O 1
ATOM 910 N N . ASP A 1 114 ? 5.885 -2.467 -65.071 1.00 54.31 114 ASP A N 1
ATOM 911 C CA . ASP A 1 114 ? 5.034 -2.272 -66.256 1.00 54.31 114 ASP A CA 1
ATOM 912 C C . ASP A 1 114 ? 5.184 -0.863 -66.874 1.00 54.31 114 ASP A C 1
ATOM 914 O O . ASP A 1 114 ? 5.125 -0.699 -68.085 1.00 54.31 114 ASP A O 1
ATOM 918 N N . ASP A 1 115 ? 5.527 0.151 -66.068 1.00 53.56 115 ASP A N 1
ATOM 919 C CA . ASP A 1 115 ? 5.723 1.551 -66.503 1.00 53.56 115 ASP A CA 1
ATOM 920 C C . ASP A 1 115 ? 7.059 1.822 -67.245 1.00 53.56 115 ASP A C 1
ATOM 922 O O . ASP A 1 115 ? 7.464 2.974 -67.425 1.00 53.56 115 ASP A O 1
ATOM 926 N N . ARG A 1 116 ? 7.802 0.781 -67.654 1.00 52.94 116 ARG A N 1
ATOM 927 C CA . ARG A 1 116 ? 9.098 0.914 -68.358 1.00 52.94 116 ARG A CA 1
ATOM 928 C C . ARG A 1 116 ? 9.120 0.308 -69.767 1.00 52.94 116 ARG A C 1
ATOM 930 O O . ARG A 1 116 ? 10.171 -0.197 -70.171 1.00 52.94 116 ARG A O 1
ATOM 937 N N . ASN A 1 117 ? 8.013 0.356 -70.506 1.00 43.56 117 ASN A N 1
ATOM 938 C CA . ASN A 1 117 ? 7.992 -0.035 -71.920 1.00 43.56 117 ASN A CA 1
ATOM 939 C C . ASN A 1 117 ? 7.323 1.020 -72.803 1.00 43.56 117 ASN A C 1
ATOM 941 O O . ASN A 1 117 ? 6.163 1.378 -72.509 1.00 43.56 117 ASN A O 1
#

Secondary structure (DSSP, 8-state):
-----S-HHHHHTSHHHHHHHHHHHTT-S--------TTT-SHHHHHTTTSS-EEEEEETTTS-HHHHHHHHHHHHHTT--EEEEEEES-----TTHHHHHHHHHHHHHHHHHHTT-

Mean predicted aligned error: 10.98 Å

Solvent-accessible surface area (backbone atoms only — not comparable to full-atom values): 7429 Å² total; per-residue (Å²): 135,81,79,86,62,96,56,59,64,58,51,56,65,28,73,67,40,52,54,49,53,55,58,46,58,78,74,38,99,72,87,87,82,87,63,70,62,64,84,81,45,59,57,48,66,53,40,34,80,82,45,97,55,41,73,49,79,43,39,57,100,66,60,49,70,68,62,50,51,50,40,51,51,56,37,52,74,73,66,36,50,71,76,47,73,44,83,36,79,71,80,77,78,66,84,60,62,69,61,60,53,56,57,52,56,53,58,59,50,58,63,67,63,64,80,75,120

Sequence (117 aa):
SGVMPPNPVELLGSRNMEALVDQLKEQYDYIFIDTPPVNVVTDATVLSRLLDGLILVTRENISKRDELLYAVNRLQFVNAKLIGTVLNDKAFHAKRSYRYGKYKSYYGRDYAADDRN

pLDDT: mean 83.34, std 17.72, range [43.56, 98.25]

Foldseek 3Di:
DDDDDPCVLCVLLDPVVLVVLVVVVVVDPDDDDDDPQVLVDCSCLSNLVSDPADEAEAEPPPRDPVNVVVSVVSCVVSPRHHPYYHYPPDPPPPPPPVVVVVVCVVVVVVVVVVVPD

Radius of gyration: 25.49 Å; Cα contacts (8 Å, |Δi|>4): 83; chains: 1; bounding box: 36×31×87 Å

Nearest PDB structures (foldseek):
  3la6-assembly1_G  TM=9.727E-01  e=5.019E-05  Escherichia coli K-12
  3la6-assembly2_M  TM=9.721E-01  e=5.347E-05  Escherichia coli K-12
  3la6-assembly2_L  TM=9.277E-01  e=3.027E-05  Escherichia coli K-12
  3la6-assembly2_J  TM=9.439E-01  e=7.334E-05  Escherichia coli K-12
  3la6-assembly1_H  TM=9.454E-01  e=1.380E-04  Escherichia coli K-12